Protein AF-A0AAV8YB94-F1 (afdb_monomer_lite)

Organism: NCBI:txid1265417

Secondary structure (DSSP, 8-state):
-------------------SS-HHHHHHHHHHTT--SS--TTS-TTSHHHHHHHHHHHHHHHHHHTT-GGGGGGSSS--HHHHHHHHHHHHH-SS-SSB--TTTHHHHHHHHHTSTTTHHHHTTHHHHH--S-SS--BHHHHHHHTT---

Sequence (150 aa):
LVIGQSYDEESSEIREESDPTDCLSDRNVALSEGYHQLYVPECTPDGRYQKELLQFLHTKMSEIINGNSSFNSLAWIASKEEQAATWSFVVFDKNKNKMLEKSEWKAFKDMVGSVKGLRKCGKKLPRYCDSNKDRQISMTEWLECLNVQQ

Foldseek 3Di:
DDDDDDDDDDDDPPPPPPDPDPLVVVLVVCVVVPVPAQDLSVADPPCPLLVVQLVLLLVVVVVVCVPDVPLVVCVPDDDSSVSSLVVVQVVLPPVVPQKRAPVSLVVQQVSQCVPPNRNVRSNCLQVSLCRVVPRIHHSVSSCVNSVNDD

pLDDT: mean 74.14, std 20.24, range [35.25, 96.25]

Radius of gyration: 20.69 Å; chains: 1; bounding box: 43×68×39 Å

InterPro domains:
  IPR011992 EF-hand domain pair [SSF47473] (49-149)
  IPR018247 EF-Hand 1, calcium-binding site [PS00018] (93-105)
  IPR018247 EF-Hand 1, calcium-binding site [PS00018] (130-142)
  IPR019577 SPARC/Testican, calcium-binding domain [PF10591] (79-145)
  IPR051950 Developmental regulator and protease inhibitor [PTHR12352] (54-149)

Structure (mmCIF, N/CA/C/O backbone):
data_AF-A0AAV8YB94-F1
#
_entry.id   AF-A0AAV8YB94-F1
#
loop_
_atom_site.group_PDB
_atom_site.id
_atom_site.type_symbol
_atom_site.label_atom_id
_atom_site.label_alt_id
_atom_site.label_comp_id
_atom_site.label_asym_id
_atom_site.label_entity_id
_atom_site.label_seq_id
_atom_site.pdbx_PDB_ins_code
_atom_site.Cartn_x
_atom_site.Cartn_y
_atom_site.Cartn_z
_atom_site.occupancy
_atom_site.B_iso_or_equiv
_atom_site.auth_seq_id
_atom_site.auth_comp_id
_atom_site.auth_asym_id
_atom_site.auth_atom_id
_atom_site.pdbx_PDB_model_num
ATOM 1 N N . LEU A 1 1 ? -19.455 -57.706 -15.592 1.00 36.91 1 LEU A N 1
ATOM 2 C CA . LEU A 1 1 ? -18.736 -56.774 -14.699 1.00 36.91 1 LEU A CA 1
ATOM 3 C C . LEU A 1 1 ? -19.327 -55.388 -14.908 1.00 36.91 1 LEU A C 1
ATOM 5 O O . LEU A 1 1 ? -19.041 -54.769 -15.922 1.00 36.91 1 LEU A O 1
ATOM 9 N N . VAL A 1 2 ? -20.207 -54.953 -14.009 1.00 36.81 2 VAL A N 1
ATOM 10 C CA . VAL A 1 2 ? -20.702 -53.573 -13.938 1.00 36.81 2 VAL A CA 1
ATOM 11 C C . VAL A 1 2 ? -20.626 -53.154 -12.472 1.00 36.81 2 VAL A C 1
ATOM 13 O O . VAL A 1 2 ? -20.856 -53.960 -11.575 1.00 36.81 2 VAL A O 1
ATOM 16 N N . ILE A 1 3 ? -20.179 -51.919 -12.305 1.00 40.16 3 ILE A N 1
ATOM 17 C CA . ILE A 1 3 ? -19.714 -51.214 -11.113 1.00 40.16 3 ILE A CA 1
ATOM 18 C C . ILE A 1 3 ? -20.862 -50.950 -10.129 1.00 40.16 3 ILE A C 1
ATOM 20 O O . ILE A 1 3 ? -21.980 -50.676 -10.556 1.00 40.16 3 ILE A O 1
ATOM 24 N N . GLY A 1 4 ? -20.558 -50.940 -8.828 1.00 35.78 4 GLY A N 1
ATOM 25 C CA . GLY A 1 4 ? -21.433 -50.346 -7.817 1.00 35.78 4 GLY A CA 1
ATOM 26 C C . GLY A 1 4 ? -21.060 -50.739 -6.392 1.00 35.78 4 GLY A C 1
ATOM 27 O O . GLY A 1 4 ? -21.714 -51.600 -5.815 1.00 35.78 4 GLY A O 1
ATOM 28 N N . GLN A 1 5 ? -20.024 -50.119 -5.821 1.00 35.25 5 GLN A N 1
ATOM 29 C CA . GLN A 1 5 ? -19.854 -50.076 -4.368 1.00 35.25 5 GLN A CA 1
ATOM 30 C C . GLN A 1 5 ? -19.969 -48.624 -3.906 1.00 35.25 5 GLN A C 1
ATOM 32 O O . GLN A 1 5 ? -19.267 -47.737 -4.384 1.00 35.25 5 GLN A O 1
ATOM 37 N N . SER A 1 6 ? -20.954 -48.431 -3.036 1.00 41.09 6 SER A N 1
ATOM 38 C CA . SER A 1 6 ? -21.250 -47.261 -2.225 1.00 41.09 6 SER A CA 1
ATOM 39 C C . SER A 1 6 ? -20.051 -46.877 -1.362 1.00 41.09 6 SER A C 1
ATOM 41 O O . SER A 1 6 ? -19.536 -47.720 -0.629 1.00 41.09 6 SER A O 1
ATOM 43 N N . TYR A 1 7 ? -19.663 -45.607 -1.415 1.00 36.69 7 TYR A N 1
ATOM 44 C CA . TYR A 1 7 ? -18.767 -44.993 -0.444 1.00 36.69 7 TYR A CA 1
ATOM 45 C C . TYR A 1 7 ? -19.573 -43.945 0.325 1.00 36.69 7 TYR A C 1
ATOM 47 O O . TYR A 1 7 ? -19.840 -42.865 -0.197 1.00 36.69 7 TYR A O 1
ATOM 55 N N . ASP A 1 8 ? -19.996 -44.307 1.533 1.00 40.56 8 ASP A N 1
ATOM 56 C CA . ASP A 1 8 ? -20.304 -43.355 2.595 1.00 40.56 8 ASP A CA 1
ATOM 57 C C . ASP A 1 8 ? -18.990 -43.100 3.341 1.00 40.56 8 ASP A C 1
ATOM 59 O O . ASP A 1 8 ? -18.445 -44.027 3.936 1.00 40.56 8 ASP A O 1
ATOM 63 N N . GLU A 1 9 ? -18.472 -41.873 3.311 1.00 39.88 9 GLU A N 1
ATOM 64 C CA . GLU A 1 9 ? -17.426 -41.447 4.247 1.00 39.88 9 GLU A CA 1
ATOM 65 C C . GLU A 1 9 ? -17.553 -39.942 4.525 1.00 39.88 9 GLU A C 1
ATOM 67 O O . GLU A 1 9 ? -17.092 -39.072 3.792 1.00 39.88 9 GLU A O 1
ATOM 72 N N . GLU A 1 10 ? -18.330 -39.689 5.575 1.00 35.47 10 GLU A N 1
ATOM 73 C CA . GLU A 1 10 ? -17.977 -38.842 6.712 1.00 35.47 10 GLU A CA 1
ATOM 74 C C . GLU A 1 10 ? -17.593 -37.376 6.444 1.00 35.47 10 GLU A C 1
ATOM 76 O O . GLU A 1 10 ? -16.459 -36.986 6.166 1.00 35.47 10 GLU A O 1
ATOM 81 N N . SER A 1 11 ? -18.616 -36.548 6.657 1.00 47.06 11 SER A N 1
ATOM 82 C CA . SER A 1 11 ? -18.567 -35.153 7.085 1.00 47.06 11 SER A CA 1
ATOM 83 C C . SER A 1 11 ? -17.373 -34.841 7.996 1.00 47.06 11 SER A C 1
ATOM 85 O O . SER A 1 11 ? -17.392 -35.133 9.190 1.00 47.06 11 SER A O 1
ATOM 87 N N . SER A 1 12 ? -16.373 -34.145 7.459 1.00 37.31 12 SER A N 1
ATOM 88 C CA . SER A 1 12 ? -15.466 -33.340 8.275 1.00 37.31 12 SER A CA 1
ATOM 89 C C . SER A 1 12 ? -15.984 -31.905 8.290 1.00 37.31 12 SER A C 1
ATOM 91 O O . SER A 1 12 ? -15.608 -31.062 7.477 1.00 37.31 12 SER A O 1
ATOM 93 N N . GLU A 1 13 ? -16.878 -31.629 9.242 1.00 41.84 13 GLU A N 1
ATOM 94 C CA . GLU A 1 13 ? -17.071 -30.270 9.737 1.00 41.84 13 GLU A CA 1
ATOM 95 C C . GLU A 1 13 ? -15.711 -29.797 10.249 1.00 41.84 13 GLU A C 1
ATOM 97 O O . GLU A 1 13 ? -15.233 -30.214 11.308 1.00 41.84 13 GLU A O 1
ATOM 102 N N . ILE A 1 14 ? -15.048 -28.958 9.457 1.00 43.81 14 ILE A N 1
ATOM 103 C CA . ILE A 1 14 ? -13.888 -28.205 9.910 1.00 43.81 14 ILE A CA 1
ATOM 104 C C . ILE A 1 14 ? -14.420 -27.298 11.014 1.00 43.81 14 ILE A C 1
ATOM 106 O O . ILE A 1 14 ? -15.049 -26.277 10.748 1.00 43.81 14 ILE A O 1
ATOM 110 N N . ARG A 1 15 ? -14.223 -27.722 12.263 1.00 43.16 15 ARG A N 1
ATOM 111 C CA . ARG A 1 15 ? -14.463 -26.899 13.441 1.00 43.16 15 ARG A CA 1
ATOM 112 C C . ARG A 1 15 ? -13.586 -25.664 13.284 1.00 43.16 15 ARG A C 1
ATOM 114 O O . ARG A 1 15 ? -12.362 -25.769 13.341 1.00 43.16 15 ARG A O 1
ATOM 121 N N . GLU A 1 16 ? -14.211 -24.520 13.027 1.00 47.66 16 GLU A N 1
ATOM 122 C CA . GLU A 1 16 ? -13.565 -23.223 13.176 1.00 47.66 16 GLU A CA 1
ATOM 123 C C . GLU A 1 16 ? -13.192 -23.096 14.653 1.00 47.66 16 GLU A C 1
ATOM 125 O O . GLU A 1 16 ? -14.025 -22.822 15.516 1.00 47.66 16 GLU A O 1
ATOM 130 N N . GLU A 1 17 ? -11.940 -23.423 14.952 1.00 40.91 17 GLU A N 1
ATOM 131 C CA . GLU A 1 17 ? -11.339 -23.228 16.258 1.00 40.91 17 GLU A CA 1
ATOM 132 C C . GLU A 1 17 ? -11.396 -21.722 16.545 1.00 40.91 17 GLU A C 1
ATOM 134 O O . GLU A 1 17 ? -10.783 -20.914 15.845 1.00 40.91 17 GLU A O 1
ATOM 139 N N . SER A 1 18 ? -12.238 -21.338 17.504 1.00 45.12 18 SER A N 1
ATOM 140 C CA . SER A 1 18 ? -12.435 -19.953 17.915 1.00 45.12 18 SER A CA 1
ATOM 141 C C . SER A 1 18 ? -11.131 -19.420 18.509 1.00 45.12 18 SER A C 1
ATOM 143 O O . SER A 1 18 ? -10.808 -19.699 19.665 1.00 45.12 18 SER A O 1
ATOM 145 N N . ASP A 1 19 ? -10.382 -18.688 17.687 1.00 44.06 19 ASP A N 1
ATOM 146 C CA . ASP A 1 19 ? -9.160 -17.976 18.052 1.00 44.06 19 ASP A CA 1
ATOM 147 C C . ASP A 1 19 ? -9.456 -17.045 19.255 1.00 44.06 19 ASP A C 1
ATOM 149 O O . ASP A 1 19 ? -10.425 -16.279 19.181 1.00 44.06 19 ASP A O 1
ATOM 153 N N . PRO A 1 20 ? -8.712 -17.092 20.382 1.00 47.03 20 PRO A N 1
ATOM 154 C CA . PRO A 1 20 ? -9.124 -16.487 21.658 1.00 47.03 20 PRO A CA 1
ATOM 155 C C . PRO A 1 20 ? -9.073 -14.949 21.720 1.00 47.03 20 PRO A C 1
ATOM 157 O O . PRO A 1 20 ? -8.972 -14.372 22.803 1.00 47.03 20 PRO A O 1
ATOM 160 N N . THR A 1 21 ? -9.114 -14.241 20.596 1.00 52.00 21 THR A N 1
ATOM 161 C CA . THR A 1 21 ? -9.161 -12.774 20.559 1.00 52.00 21 THR A CA 1
ATOM 162 C C . THR A 1 21 ? -9.991 -12.341 19.358 1.00 52.00 21 THR A C 1
ATOM 164 O O . THR A 1 21 ? -9.489 -12.124 18.256 1.00 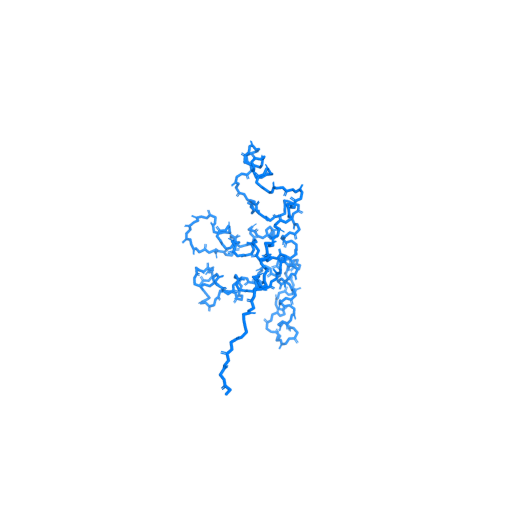52.00 21 THR A O 1
ATOM 167 N N . ASP A 1 22 ? -11.306 -12.284 19.566 1.00 50.97 22 ASP A N 1
ATOM 168 C CA . ASP A 1 22 ? -12.261 -11.871 18.546 1.00 50.97 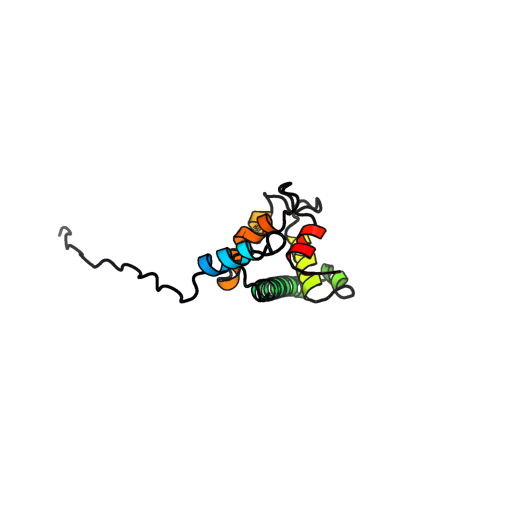22 ASP A CA 1
ATOM 169 C C . ASP A 1 22 ? -12.042 -10.393 18.193 1.00 50.97 22 ASP A C 1
ATOM 171 O O . ASP A 1 22 ? -12.415 -9.486 18.941 1.00 50.97 22 ASP A O 1
ATOM 175 N N . CYS A 1 23 ? -11.451 -10.155 17.019 1.00 51.03 23 CYS A N 1
ATOM 176 C CA . CYS A 1 23 ? -11.149 -8.828 16.482 1.00 51.03 23 CYS A CA 1
ATOM 177 C C . CYS A 1 23 ? -12.388 -7.914 16.382 1.00 51.03 23 CYS A C 1
ATOM 179 O O . CYS A 1 23 ? -12.251 -6.698 16.230 1.00 51.03 23 CYS A O 1
ATOM 181 N N . LEU A 1 24 ? -13.607 -8.467 16.454 1.00 47.03 24 LEU A N 1
ATOM 182 C CA . LEU A 1 24 ? -14.845 -7.688 16.526 1.00 47.03 24 LEU A CA 1
ATOM 183 C C . LEU A 1 24 ? -14.979 -6.920 17.850 1.00 47.03 24 LEU A C 1
ATOM 185 O O . LEU A 1 24 ? -15.525 -5.814 17.844 1.00 47.03 24 LEU A O 1
ATOM 189 N N . SER A 1 25 ? -14.466 -7.468 18.953 1.00 53.38 25 SER A N 1
ATOM 190 C CA . SER A 1 25 ? -14.491 -6.835 20.277 1.00 53.38 25 SER A CA 1
ATOM 191 C C . SER A 1 25 ? -13.513 -5.661 20.345 1.00 53.38 25 SER A C 1
ATOM 193 O O . SER A 1 25 ? -13.905 -4.557 20.722 1.00 53.38 25 SER A O 1
ATOM 195 N N . ASP A 1 26 ? -12.290 -5.850 19.849 1.00 49.38 26 ASP A N 1
ATOM 196 C CA . ASP A 1 26 ? -11.265 -4.798 19.794 1.00 49.38 26 ASP A CA 1
ATOM 197 C C . ASP A 1 26 ? -11.659 -3.656 18.843 1.00 49.38 26 ASP A C 1
ATOM 199 O O . ASP A 1 26 ? -11.405 -2.482 19.118 1.00 49.38 26 ASP A O 1
ATOM 203 N N . ARG A 1 27 ? -12.367 -3.973 17.746 1.00 51.00 27 ARG A N 1
ATOM 204 C CA . ARG A 1 27 ? -12.939 -2.973 16.831 1.00 51.00 27 ARG A CA 1
ATOM 205 C C . ARG A 1 27 ? -13.956 -2.075 17.529 1.00 51.00 27 ARG A C 1
ATOM 207 O O . ARG A 1 27 ? -13.970 -0.873 17.282 1.00 51.00 27 ARG A O 1
ATOM 214 N N . ASN A 1 28 ? -14.814 -2.639 18.375 1.00 54.81 28 ASN A N 1
ATOM 215 C CA . ASN A 1 28 ? -15.813 -1.852 19.097 1.00 54.81 28 ASN A CA 1
ATOM 216 C C . ASN A 1 28 ? -15.154 -0.907 20.116 1.00 54.81 28 ASN A C 1
ATOM 218 O O . ASN A 1 28 ? -15.646 0.204 20.294 1.00 54.81 28 ASN A O 1
ATOM 222 N N . VAL A 1 29 ? -14.014 -1.302 20.695 1.00 64.12 29 VAL A N 1
ATOM 223 C CA . VAL A 1 29 ? -13.191 -0.446 21.567 1.00 64.12 29 VAL A CA 1
ATOM 224 C C . VAL A 1 29 ? -12.488 0.662 20.770 1.00 64.12 29 VAL A C 1
ATOM 226 O O . VAL A 1 29 ? -12.543 1.830 21.137 1.00 64.12 29 VAL A O 1
ATOM 229 N N . ALA A 1 30 ? -11.882 0.352 19.622 1.00 54.59 30 ALA A N 1
ATOM 230 C CA . ALA A 1 30 ? -11.227 1.366 18.786 1.00 54.59 30 ALA A CA 1
ATOM 231 C C . ALA A 1 30 ? -12.213 2.420 18.237 1.00 54.59 30 ALA A C 1
ATOM 233 O O . ALA A 1 30 ? -11.877 3.602 18.136 1.00 54.59 30 ALA A O 1
ATOM 234 N N . LEU A 1 31 ? -13.444 1.999 17.918 1.00 57.03 31 LEU A N 1
ATOM 235 C CA . LEU A 1 31 ? -14.538 2.894 17.534 1.00 57.03 31 LEU A CA 1
ATOM 236 C C . LEU A 1 31 ? -15.066 3.706 18.729 1.00 57.03 31 LEU A C 1
ATOM 238 O O . LEU A 1 31 ? -15.434 4.864 18.543 1.00 57.03 31 LEU A O 1
ATOM 242 N N . SER A 1 32 ? -15.083 3.152 19.949 1.00 65.06 32 SER A N 1
ATOM 243 C CA . SER A 1 32 ? -15.497 3.906 21.142 1.00 65.06 32 SER A CA 1
ATOM 244 C C . SER A 1 32 ? -14.477 4.970 21.558 1.00 65.06 32 SER A C 1
ATOM 246 O O . SER A 1 32 ? -14.872 6.015 22.063 1.00 65.06 32 SER A O 1
ATOM 248 N N . GLU A 1 33 ? -13.190 4.745 21.282 1.00 67.62 33 GLU A N 1
ATOM 249 C CA . GLU A 1 33 ? -12.083 5.650 21.635 1.00 67.62 33 GLU A CA 1
ATOM 250 C C . GLU A 1 33 ? -11.773 6.714 20.556 1.00 67.62 33 GLU A C 1
ATOM 252 O O . GLU A 1 33 ? -10.843 7.505 20.694 1.00 67.62 33 GLU A O 1
ATOM 257 N N . GLY A 1 34 ? -12.549 6.781 19.467 1.00 52.81 34 GLY A N 1
ATOM 258 C CA . GLY A 1 34 ? -12.478 7.894 18.511 1.00 52.81 34 GLY A CA 1
ATOM 259 C C . GLY A 1 34 ? -11.374 7.811 17.445 1.00 52.81 34 GLY A C 1
ATOM 260 O O . GLY A 1 34 ? -11.271 8.722 16.622 1.00 52.81 34 GLY A O 1
ATOM 261 N N . TYR A 1 35 ? -10.613 6.718 17.362 1.00 53.62 35 TYR A N 1
ATOM 262 C CA . TYR A 1 35 ? -9.554 6.512 16.359 1.00 53.62 35 TYR A CA 1
ATOM 263 C C . TYR A 1 35 ? -10.108 6.085 14.987 1.00 53.62 35 TYR A C 1
ATOM 265 O O . TYR A 1 35 ? -9.841 4.995 14.485 1.00 53.62 35 TYR A O 1
ATOM 273 N N . HIS A 1 36 ? -10.902 6.949 14.355 1.00 50.41 36 HIS A N 1
ATOM 274 C CA . HIS A 1 36 ? -11.625 6.617 13.121 1.00 50.41 36 HIS A CA 1
ATOM 275 C C . HIS A 1 36 ? -10.835 6.830 11.823 1.00 50.41 36 HIS A C 1
ATOM 277 O O . HIS A 1 36 ? -11.345 6.476 10.760 1.00 50.41 36 HIS A O 1
ATOM 283 N N . GLN A 1 37 ? -9.642 7.438 11.866 1.00 49.31 37 GLN A N 1
ATOM 284 C CA . GLN A 1 37 ? -9.127 8.119 10.672 1.00 49.31 37 GLN A CA 1
ATOM 285 C C . GLN A 1 37 ? -7.770 7.693 10.104 1.00 49.31 37 GLN A C 1
ATOM 287 O O . GLN A 1 37 ? -7.405 8.255 9.083 1.00 49.31 37 GLN A O 1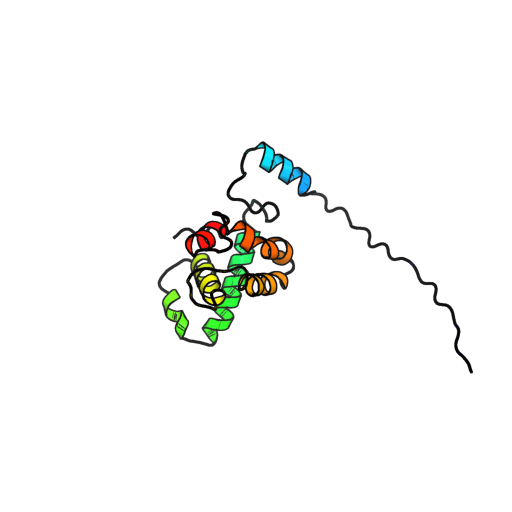
ATOM 292 N N . LEU A 1 38 ? -7.047 6.710 10.652 1.00 47.12 38 LEU A N 1
ATOM 293 C CA . LEU A 1 38 ? -5.747 6.313 10.062 1.00 47.12 38 LEU A CA 1
ATOM 294 C C . LEU A 1 38 ? -5.318 4.866 10.320 1.00 47.12 38 LEU A C 1
ATOM 296 O O . LEU A 1 38 ? -4.146 4.521 10.207 1.00 47.12 38 LEU A O 1
ATOM 300 N N . TYR A 1 39 ? -6.260 3.995 10.663 1.00 43.44 39 TYR A N 1
ATOM 301 C CA . TYR A 1 39 ? -5.921 2.661 11.121 1.00 43.44 39 TYR A CA 1
ATOM 302 C C . TYR A 1 39 ? -6.625 1.593 10.292 1.00 43.44 39 TYR A C 1
ATOM 304 O O . TYR A 1 39 ? -7.846 1.631 10.132 1.00 43.44 39 TYR A O 1
ATOM 312 N N . VAL A 1 40 ? -5.852 0.648 9.744 1.00 53.00 40 VAL A N 1
ATOM 313 C CA . VAL A 1 40 ? -6.411 -0.487 9.014 1.00 53.00 40 VAL A CA 1
ATOM 314 C C . VAL A 1 40 ? -6.995 -1.463 10.046 1.00 53.00 40 VAL A C 1
ATOM 316 O O . VAL A 1 40 ? -6.224 -2.179 10.681 1.00 53.00 40 VAL A O 1
ATOM 319 N N . PRO A 1 41 ? -8.328 -1.551 10.225 1.00 45.81 41 PRO A N 1
ATOM 320 C CA . PRO A 1 41 ? -8.938 -2.132 11.433 1.00 45.81 41 PRO A CA 1
ATOM 321 C C . PRO A 1 41 ? -8.716 -3.640 11.624 1.00 45.81 41 PRO A C 1
ATOM 323 O O . PRO A 1 41 ? -9.087 -4.192 12.651 1.00 45.81 41 PRO A O 1
ATOM 326 N N . GLU A 1 42 ? -8.152 -4.320 10.625 1.00 49.53 42 GLU A N 1
ATOM 327 C CA . GLU A 1 42 ? -7.827 -5.753 10.653 1.00 49.53 42 GLU A CA 1
ATOM 328 C C . GLU A 1 42 ? -6.313 -6.024 10.647 1.00 49.53 42 GLU A C 1
ATOM 330 O O . GLU A 1 42 ? -5.896 -7.176 10.532 1.00 49.53 42 GLU A O 1
ATOM 335 N N . CYS A 1 43 ? -5.482 -4.982 10.742 1.00 61.28 43 CYS A N 1
ATOM 336 C CA . CYS A 1 43 ? -4.033 -5.078 10.603 1.00 61.28 43 CYS A CA 1
ATOM 337 C C . CYS A 1 43 ? -3.353 -4.551 11.855 1.00 61.28 43 CYS A C 1
ATOM 339 O O . CYS A 1 43 ? -3.139 -3.354 11.974 1.00 61.28 43 CYS A O 1
ATOM 341 N N . THR A 1 44 ? -3.063 -5.453 12.794 1.00 61.59 44 THR A N 1
ATOM 342 C CA . THR A 1 44 ? -2.189 -5.298 13.980 1.00 61.59 44 THR A CA 1
ATOM 343 C C . THR A 1 44 ? -1.914 -3.845 14.431 1.00 61.59 44 THR A C 1
ATOM 345 O O . THR A 1 44 ? -1.092 -3.165 13.801 1.00 61.59 44 THR A O 1
ATOM 348 N N . PRO A 1 45 ? -2.544 -3.358 15.520 1.00 60.12 45 PRO A N 1
ATOM 349 C CA . PRO A 1 45 ? -2.450 -1.952 15.942 1.00 60.12 45 PRO A CA 1
ATOM 350 C C . PRO A 1 45 ? -1.042 -1.531 16.324 1.00 60.12 45 PRO A C 1
ATOM 352 O O . PRO A 1 45 ? -0.680 -0.363 16.261 1.00 60.12 45 PRO A O 1
ATOM 355 N N . ASP A 1 46 ? -0.231 -2.522 16.664 1.00 69.62 46 ASP A N 1
ATOM 356 C CA . ASP A 1 46 ? 1.160 -2.405 17.047 1.00 69.62 46 ASP A CA 1
ATOM 357 C C . ASP A 1 46 ? 2.132 -2.294 15.854 1.00 69.62 46 ASP A C 1
ATOM 359 O O . ASP A 1 46 ? 3.345 -2.321 16.039 1.00 69.62 46 ASP A O 1
ATOM 363 N N . GLY A 1 47 ? 1.627 -2.178 14.618 1.00 75.44 47 GLY A N 1
ATOM 364 C CA . GLY A 1 47 ? 2.440 -1.900 13.426 1.00 75.44 47 GLY A CA 1
ATOM 365 C C . GLY A 1 47 ? 3.155 -3.111 12.813 1.00 75.44 47 GLY A C 1
ATOM 366 O O . GLY A 1 47 ? 3.865 -2.959 11.816 1.00 75.44 47 GLY A O 1
ATOM 367 N N . ARG A 1 48 ? 2.952 -4.325 13.349 1.00 81.12 48 ARG A N 1
ATOM 368 C CA . ARG A 1 48 ? 3.528 -5.575 12.809 1.00 81.12 48 ARG A CA 1
ATOM 369 C C . ARG A 1 48 ? 3.221 -5.776 11.329 1.00 81.12 48 ARG A C 1
ATOM 371 O O . ARG A 1 48 ? 4.130 -6.057 10.560 1.00 81.12 48 ARG A O 1
ATOM 378 N N . TYR A 1 49 ? 1.972 -5.578 10.925 1.00 84.38 49 TYR A N 1
ATOM 379 C CA . TYR A 1 49 ? 1.542 -5.701 9.539 1.00 84.38 49 TYR A CA 1
ATOM 380 C C . TYR A 1 49 ? 2.298 -4.737 8.623 1.00 84.38 49 TYR A C 1
ATOM 382 O O . TYR A 1 49 ? 2.824 -5.176 7.604 1.00 84.38 49 TYR A O 1
ATOM 390 N N . GLN A 1 50 ? 2.402 -3.452 8.989 1.00 84.94 50 GLN A N 1
ATOM 391 C CA . GLN A 1 50 ? 3.167 -2.467 8.216 1.00 84.94 50 GLN A CA 1
ATOM 392 C C . GLN A 1 50 ? 4.620 -2.918 8.061 1.00 84.94 50 GLN A C 1
ATOM 394 O O . GLN A 1 50 ? 5.149 -2.930 6.953 1.00 84.94 50 GLN A O 1
ATOM 399 N N . LYS A 1 51 ? 5.246 -3.356 9.157 1.00 86.31 51 LYS A N 1
ATOM 400 C CA . LYS A 1 51 ? 6.627 -3.841 9.149 1.00 86.31 51 LYS A CA 1
ATOM 401 C C . LYS A 1 51 ? 6.804 -5.070 8.255 1.00 86.31 51 LYS A C 1
ATOM 403 O O . LYS A 1 51 ? 7.720 -5.096 7.438 1.00 86.31 51 LYS A O 1
ATOM 408 N N . GLU A 1 52 ? 5.934 -6.070 8.378 1.00 89.94 52 GLU A N 1
ATOM 409 C CA . GLU A 1 52 ? 5.963 -7.281 7.550 1.00 89.94 52 GLU A CA 1
ATOM 410 C C . GLU A 1 52 ? 5.709 -6.970 6.072 1.00 89.94 52 GLU A C 1
ATOM 412 O O . GLU A 1 52 ? 6.369 -7.531 5.196 1.00 89.94 52 GLU A O 1
ATOM 417 N N . LEU A 1 53 ? 4.783 -6.053 5.783 1.00 92.06 53 LEU A N 1
ATOM 418 C CA . LEU A 1 53 ? 4.483 -5.602 4.431 1.00 92.06 53 LEU A CA 1
ATOM 419 C C . LEU A 1 53 ? 5.690 -4.895 3.813 1.00 92.06 53 LEU A C 1
ATOM 421 O O . LEU A 1 53 ? 6.111 -5.263 2.719 1.00 92.06 53 LEU A O 1
ATOM 425 N N . LEU A 1 54 ? 6.265 -3.913 4.506 1.00 92.25 54 LEU A N 1
ATOM 426 C CA . LEU A 1 54 ? 7.430 -3.165 4.031 1.00 92.25 54 LEU A CA 1
ATOM 427 C C . LEU A 1 54 ? 8.648 -4.076 3.870 1.00 92.25 54 LEU A C 1
ATOM 429 O O . LEU A 1 54 ? 9.352 -3.980 2.868 1.00 92.25 54 LEU A O 1
ATOM 433 N N . GLN A 1 55 ? 8.855 -5.022 4.789 1.00 92.88 55 GLN A N 1
ATOM 434 C CA . GLN A 1 55 ? 9.894 -6.039 4.661 1.00 92.88 55 GLN A CA 1
ATOM 435 C C . GLN A 1 55 ? 9.675 -6.912 3.419 1.00 92.88 55 GLN A C 1
ATOM 437 O O . GLN A 1 55 ? 10.608 -7.124 2.648 1.00 92.88 55 GLN A O 1
ATOM 442 N N . PHE A 1 56 ? 8.449 -7.388 3.194 1.00 94.00 56 PHE A N 1
ATOM 443 C CA . PHE A 1 56 ? 8.102 -8.165 2.007 1.00 94.00 56 PHE A CA 1
ATOM 444 C C . PHE A 1 56 ? 8.342 -7.374 0.713 1.00 94.00 56 PHE A C 1
ATOM 446 O O . PHE A 1 56 ? 8.959 -7.891 -0.221 1.00 94.00 56 PHE A O 1
ATOM 453 N N . LEU A 1 57 ? 7.910 -6.111 0.664 1.00 93.25 57 LEU A N 1
ATOM 454 C CA . LEU A 1 57 ? 8.128 -5.226 -0.481 1.00 93.25 57 LEU A CA 1
ATOM 455 C C . LEU A 1 57 ? 9.621 -4.965 -0.711 1.00 93.25 57 LEU A C 1
ATOM 457 O O . LEU A 1 57 ? 10.082 -5.062 -1.844 1.00 93.25 57 LEU A O 1
ATOM 461 N N . HIS A 1 58 ? 10.397 -4.732 0.348 1.00 91.56 58 HIS A N 1
ATOM 462 C CA . HIS A 1 58 ? 11.849 -4.593 0.263 1.00 91.56 58 HIS A CA 1
ATOM 463 C C . HIS A 1 58 ? 12.507 -5.863 -0.294 1.00 91.56 58 HIS A C 1
ATOM 465 O O . HIS A 1 58 ? 13.412 -5.785 -1.128 1.00 91.56 58 HIS A O 1
ATOM 471 N N . THR A 1 59 ? 12.065 -7.051 0.132 1.00 92.44 59 THR A N 1
ATOM 472 C CA . THR A 1 59 ? 12.550 -8.322 -0.423 1.00 92.44 59 THR A CA 1
ATOM 473 C C . THR A 1 59 ? 12.269 -8.402 -1.922 1.00 92.44 59 THR A C 1
ATOM 475 O O . THR A 1 59 ? 13.182 -8.700 -2.689 1.00 92.44 59 THR A O 1
ATOM 478 N N . LYS A 1 60 ? 11.053 -8.054 -2.364 1.00 91.62 60 LYS A N 1
ATOM 479 C CA . LYS A 1 60 ? 10.697 -8.032 -3.792 1.00 91.62 60 LYS A CA 1
ATOM 480 C C . LYS A 1 60 ? 11.480 -7.005 -4.598 1.00 91.62 60 LYS A C 1
ATOM 482 O O . LYS A 1 60 ? 11.941 -7.319 -5.691 1.00 91.62 60 LYS A O 1
ATOM 487 N N . MET A 1 61 ? 11.706 -5.824 -4.038 1.00 88.62 61 MET A N 1
ATOM 488 C CA . MET A 1 61 ? 12.594 -4.820 -4.613 1.00 88.62 61 MET A CA 1
ATOM 489 C C . MET A 1 61 ? 14.012 -5.375 -4.807 1.00 88.62 61 MET A C 1
ATOM 491 O O . MET A 1 61 ? 14.570 -5.296 -5.900 1.00 88.62 61 MET A O 1
ATOM 495 N N . SER A 1 62 ? 14.574 -5.990 -3.765 1.00 86.75 62 SER A N 1
ATOM 496 C CA . SER A 1 62 ? 15.943 -6.523 -3.765 1.00 86.75 62 SER A CA 1
ATOM 497 C C . SER A 1 62 ? 16.135 -7.660 -4.776 1.00 86.75 62 SER A C 1
ATOM 499 O O . SER A 1 62 ? 17.180 -7.737 -5.421 1.00 86.75 62 SER A O 1
ATOM 501 N N . GLU A 1 63 ? 15.124 -8.522 -4.949 1.00 87.88 63 GLU A N 1
ATOM 502 C CA . GLU A 1 63 ? 15.113 -9.583 -5.971 1.00 87.88 63 GLU A CA 1
ATOM 503 C C . GLU A 1 63 ? 15.290 -9.005 -7.389 1.00 87.88 63 GLU A C 1
ATOM 505 O O . GLU A 1 63 ? 15.987 -9.597 -8.211 1.00 87.88 63 GLU A O 1
ATOM 510 N N . ILE A 1 64 ? 14.705 -7.834 -7.669 1.00 79.94 64 ILE A N 1
ATOM 511 C CA . ILE A 1 64 ? 14.772 -7.186 -8.987 1.00 79.94 64 ILE A CA 1
ATOM 512 C C . ILE A 1 64 ? 16.067 -6.379 -9.161 1.00 79.94 64 ILE A C 1
ATOM 514 O O . ILE A 1 64 ? 16.672 -6.422 -10.233 1.00 79.94 64 ILE A O 1
ATOM 518 N N . ILE A 1 65 ? 16.517 -5.660 -8.125 1.00 74.94 65 ILE A N 1
ATOM 519 C CA . ILE A 1 65 ? 17.727 -4.816 -8.181 1.00 74.94 65 ILE A CA 1
ATOM 520 C C . ILE A 1 65 ? 18.985 -5.648 -8.443 1.00 74.94 65 ILE A C 1
ATOM 522 O O . ILE A 1 65 ? 19.818 -5.254 -9.258 1.00 74.94 65 ILE A O 1
ATOM 526 N N . ASN A 1 66 ? 19.098 -6.833 -7.837 1.00 67.38 66 ASN A N 1
ATOM 527 C CA . ASN A 1 66 ? 20.221 -7.741 -8.097 1.00 67.38 66 ASN A CA 1
ATOM 528 C C . ASN A 1 66 ? 20.278 -8.244 -9.559 1.00 67.38 66 ASN A C 1
ATOM 530 O O . ASN A 1 66 ? 21.273 -8.853 -9.948 1.00 67.38 66 ASN A O 1
ATOM 534 N N . GLY A 1 67 ? 19.248 -7.975 -10.374 1.00 60.06 67 GLY A N 1
ATOM 535 C CA . GLY A 1 67 ? 19.202 -8.273 -11.807 1.00 60.06 67 GLY A CA 1
ATOM 536 C C . GLY A 1 67 ? 19.230 -7.058 -12.749 1.00 60.06 67 GLY A C 1
ATOM 537 O O . GLY A 1 67 ? 19.353 -7.265 -13.955 1.00 60.06 67 GLY A O 1
ATOM 538 N N . ASN A 1 68 ? 19.105 -5.808 -12.269 1.00 62.06 68 ASN A N 1
ATOM 539 C CA . ASN A 1 68 ? 19.041 -4.623 -13.142 1.00 62.06 68 ASN A CA 1
ATOM 540 C C . ASN A 1 68 ? 19.507 -3.317 -12.451 1.00 62.06 68 ASN A C 1
ATOM 542 O O . ASN A 1 68 ? 18.955 -2.892 -11.437 1.00 62.06 68 ASN A O 1
ATOM 546 N N . SER A 1 69 ? 20.491 -2.634 -13.047 1.00 58.16 69 SER A N 1
ATOM 547 C CA . SER A 1 69 ? 21.233 -1.479 -12.502 1.00 58.16 69 SER A CA 1
ATOM 548 C C . SER A 1 69 ? 20.473 -0.143 -12.484 1.00 58.16 69 SER A C 1
ATOM 550 O O . SER A 1 69 ? 20.957 0.827 -11.896 1.00 58.16 69 SER A O 1
ATOM 552 N N . SER A 1 70 ? 19.278 -0.082 -13.079 1.00 57.25 70 SER A N 1
ATOM 553 C CA . SER A 1 70 ? 18.507 1.159 -13.259 1.00 57.25 70 SER A CA 1
ATOM 554 C C . SER A 1 70 ? 17.896 1.735 -11.966 1.00 57.25 70 SER A C 1
ATOM 556 O O . SER A 1 70 ? 17.416 2.866 -11.980 1.00 57.25 70 SER A O 1
ATOM 558 N N . PHE A 1 71 ? 17.934 0.993 -10.852 1.00 56.78 71 PHE A N 1
ATOM 559 C CA . PHE A 1 71 ? 17.390 1.397 -9.543 1.00 56.78 71 PHE A CA 1
ATOM 560 C C . PHE A 1 71 ? 18.456 1.827 -8.514 1.00 56.78 71 PHE A C 1
ATOM 562 O O . PHE A 1 71 ? 18.100 2.217 -7.404 1.00 56.78 71 PHE A O 1
ATOM 569 N N . ASN A 1 72 ? 19.749 1.860 -8.880 1.00 58.12 72 ASN A N 1
ATOM 57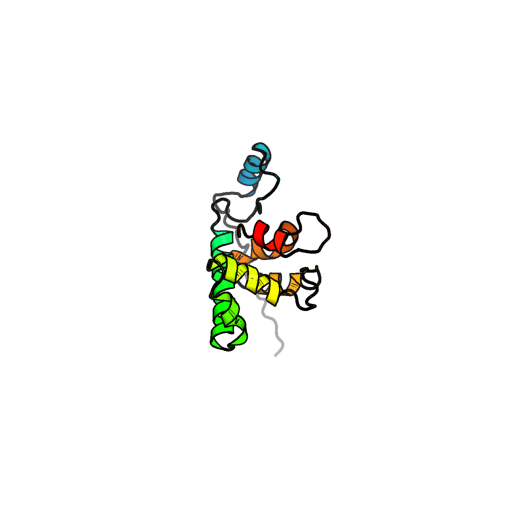0 C CA . ASN A 1 72 ? 20.830 2.373 -8.012 1.00 58.12 72 ASN A CA 1
ATOM 571 C C . ASN A 1 72 ? 20.625 3.834 -7.562 1.00 58.12 72 ASN A C 1
ATOM 573 O O . ASN A 1 72 ? 21.266 4.285 -6.614 1.00 58.12 72 ASN A O 1
ATOM 577 N N . SER A 1 73 ? 19.728 4.576 -8.220 1.00 57.12 73 SER A N 1
ATOM 578 C CA . SER A 1 73 ? 19.374 5.948 -7.846 1.00 57.12 73 SER A CA 1
ATOM 579 C C . SER A 1 73 ? 18.542 6.060 -6.560 1.00 57.12 73 SER A C 1
ATOM 581 O O . SER A 1 73 ? 18.396 7.168 -6.054 1.00 57.12 73 SER A O 1
ATOM 583 N N . LEU A 1 74 ? 18.011 4.954 -6.022 1.00 60.25 74 LEU A N 1
ATOM 584 C CA . LEU A 1 74 ? 17.308 4.927 -4.729 1.00 60.25 74 LEU A CA 1
ATOM 585 C C . LEU A 1 74 ? 18.252 4.707 -3.534 1.00 60.25 74 LEU A C 1
ATOM 587 O O . LEU A 1 74 ? 17.803 4.708 -2.399 1.00 60.25 74 LEU A O 1
ATOM 591 N N . ALA A 1 75 ? 19.554 4.502 -3.762 1.00 56.69 75 ALA A N 1
ATOM 592 C CA . ALA A 1 75 ? 20.496 4.155 -2.695 1.00 56.69 75 ALA A CA 1
ATOM 593 C C . ALA A 1 75 ? 20.941 5.352 -1.825 1.00 56.69 75 ALA A C 1
ATOM 595 O O . ALA A 1 75 ? 21.548 5.142 -0.778 1.00 56.69 75 ALA A O 1
ATOM 596 N N . TRP A 1 76 ? 20.694 6.597 -2.256 1.00 56.50 76 TRP A N 1
ATOM 597 C CA . TRP A 1 76 ? 21.199 7.827 -1.607 1.00 56.50 76 TRP A CA 1
ATOM 598 C C . TRP A 1 76 ? 20.104 8.630 -0.901 1.00 56.50 76 TRP A C 1
ATOM 600 O O . TRP A 1 76 ? 20.383 9.631 -0.247 1.00 56.50 76 TRP A O 1
ATOM 610 N N . ILE A 1 77 ? 18.860 8.197 -1.051 1.00 57.94 77 ILE A N 1
ATOM 611 C CA . ILE A 1 77 ? 17.673 8.808 -0.477 1.00 57.94 77 ILE A CA 1
ATOM 612 C C . ILE A 1 77 ? 16.997 7.662 0.267 1.00 57.94 77 ILE A C 1
ATOM 614 O O . ILE A 1 77 ? 16.922 6.568 -0.285 1.00 57.94 77 ILE A O 1
ATOM 618 N N . ALA A 1 78 ? 16.527 7.914 1.485 1.00 68.62 78 ALA A N 1
ATOM 619 C CA . ALA A 1 78 ? 15.540 7.087 2.172 1.00 68.62 78 ALA A CA 1
ATOM 620 C C . ALA A 1 78 ? 15.994 5.882 3.023 1.00 68.62 78 ALA A C 1
ATOM 622 O O . ALA A 1 78 ? 16.974 5.180 2.754 1.00 68.62 78 ALA A O 1
ATOM 623 N N . SER A 1 79 ? 15.181 5.617 4.053 1.00 86.50 79 SER A N 1
ATOM 624 C CA . SER A 1 79 ? 15.172 4.377 4.845 1.00 86.50 79 SER A CA 1
ATOM 625 C C . SER A 1 79 ? 14.798 3.154 3.987 1.00 86.50 79 SER A C 1
ATOM 627 O O . SER A 1 79 ? 14.282 3.293 2.877 1.00 86.50 79 SER A O 1
ATOM 629 N N . LYS A 1 80 ? 15.024 1.925 4.480 1.00 86.50 80 LYS A N 1
ATOM 630 C CA . LYS A 1 80 ? 14.645 0.697 3.741 1.00 86.50 80 LYS A CA 1
ATOM 631 C C . LYS A 1 80 ? 13.140 0.642 3.479 1.00 86.50 80 LYS A C 1
ATOM 633 O O . LYS A 1 80 ? 12.702 0.162 2.436 1.00 86.50 80 LYS A O 1
ATOM 638 N N . GLU A 1 81 ? 12.374 1.129 4.442 1.00 88.81 81 GLU A N 1
ATOM 639 C CA . GLU A 1 81 ? 10.927 1.256 4.425 1.00 88.81 81 GLU A CA 1
ATOM 640 C C . GLU A 1 81 ? 10.480 2.202 3.309 1.00 88.81 81 GLU A C 1
ATOM 642 O O . GLU A 1 81 ? 9.632 1.852 2.490 1.00 88.81 81 GLU A O 1
ATOM 647 N N . GLU A 1 82 ? 11.108 3.369 3.220 1.00 89.31 82 GLU A N 1
ATOM 648 C CA . GLU A 1 82 ? 10.776 4.373 2.216 1.00 89.31 82 GLU A CA 1
ATOM 649 C C . GLU A 1 82 ? 11.234 3.974 0.808 1.00 89.31 82 GLU A C 1
ATOM 651 O O . GLU A 1 82 ? 10.490 4.180 -0.155 1.00 89.31 82 GLU A O 1
ATOM 656 N N . GLN A 1 83 ? 12.375 3.290 0.674 1.00 89.25 83 GLN A N 1
ATOM 657 C CA . GLN A 1 83 ? 12.777 2.673 -0.593 1.00 89.25 83 GLN A CA 1
ATOM 658 C C . GLN A 1 83 ? 11.741 1.642 -1.056 1.00 89.25 83 GLN A C 1
ATOM 660 O O . GLN A 1 83 ? 11.310 1.680 -2.208 1.00 89.25 83 GLN A O 1
ATOM 665 N N . ALA A 1 84 ? 11.292 0.757 -0.160 1.00 91.38 84 ALA A N 1
ATOM 666 C CA . ALA A 1 84 ? 10.296 -0.264 -0.473 1.00 91.38 84 ALA A CA 1
ATOM 667 C C . ALA A 1 84 ? 8.939 0.343 -0.853 1.00 91.38 84 ALA A C 1
ATOM 669 O O . ALA A 1 84 ? 8.331 -0.077 -1.841 1.00 91.38 84 ALA A O 1
ATOM 670 N N . ALA A 1 85 ? 8.478 1.348 -0.107 1.00 92.12 85 ALA A N 1
ATOM 671 C CA . ALA A 1 85 ? 7.225 2.038 -0.384 1.00 92.12 85 ALA A CA 1
ATOM 672 C C . ALA A 1 85 ? 7.277 2.772 -1.733 1.00 92.12 85 ALA A C 1
ATOM 674 O O . ALA A 1 85 ? 6.409 2.544 -2.580 1.00 92.12 85 ALA A O 1
ATOM 675 N N . THR A 1 86 ? 8.338 3.542 -1.984 1.00 92.00 86 THR A N 1
ATOM 676 C CA . THR A 1 86 ? 8.549 4.278 -3.241 1.00 92.00 86 THR A CA 1
ATOM 677 C C . THR A 1 86 ? 8.664 3.337 -4.437 1.00 92.00 86 THR A C 1
ATOM 679 O O . THR A 1 86 ? 7.973 3.511 -5.441 1.00 92.00 86 THR A O 1
ATOM 682 N N . TRP A 1 87 ? 9.502 2.301 -4.334 1.00 92.25 87 TRP A N 1
ATOM 683 C CA . TRP A 1 87 ? 9.655 1.294 -5.383 1.00 92.25 87 TRP A CA 1
ATOM 684 C C . TRP A 1 87 ? 8.327 0.600 -5.687 1.00 92.25 87 TRP A C 1
ATOM 686 O O . TRP A 1 87 ? 7.971 0.444 -6.855 1.00 92.25 87 TRP A O 1
ATOM 696 N N . SER A 1 88 ? 7.576 0.215 -4.652 1.00 93.00 88 SER A N 1
ATOM 697 C CA . SER A 1 88 ? 6.309 -0.488 -4.844 1.00 93.00 88 SER A CA 1
ATOM 698 C C . SER A 1 88 ? 5.304 0.369 -5.613 1.00 93.00 88 SER A C 1
ATOM 700 O O . SER A 1 88 ? 4.689 -0.132 -6.552 1.00 93.00 88 SER A O 1
ATOM 702 N N . PHE A 1 89 ? 5.216 1.668 -5.310 1.00 94.75 89 PHE A N 1
ATOM 703 C CA . PHE A 1 89 ? 4.370 2.600 -6.052 1.00 94.75 89 PHE A CA 1
ATOM 704 C C . PHE A 1 89 ? 4.736 2.619 -7.541 1.00 94.75 89 PHE A C 1
ATOM 706 O O . PHE A 1 89 ? 3.889 2.374 -8.396 1.00 94.75 89 PHE A O 1
ATOM 713 N N . VAL A 1 90 ? 6.022 2.814 -7.846 1.00 92.56 90 VAL A N 1
ATOM 714 C CA . VAL A 1 90 ? 6.538 2.876 -9.224 1.00 92.56 90 VAL A CA 1
ATOM 715 C C . VAL A 1 90 ? 6.298 1.574 -9.993 1.00 92.56 90 VAL A C 1
ATOM 717 O O . VAL A 1 90 ? 6.059 1.600 -11.197 1.00 92.56 90 VAL A O 1
ATOM 720 N N . VAL A 1 91 ? 6.370 0.422 -9.324 1.00 92.31 91 VAL A N 1
ATOM 721 C CA . VAL A 1 91 ? 6.135 -0.884 -9.956 1.00 92.31 91 VAL A CA 1
ATOM 722 C C . VAL A 1 91 ? 4.655 -1.132 -10.245 1.00 92.31 91 VAL A C 1
ATOM 724 O O . VAL A 1 91 ? 4.332 -1.818 -11.221 1.00 92.31 91 VAL A O 1
ATOM 727 N N . PHE A 1 92 ? 3.753 -0.611 -9.413 1.00 94.25 92 PHE A N 1
ATOM 728 C CA . PHE A 1 92 ? 2.317 -0.801 -9.601 1.00 94.25 92 PHE A CA 1
ATOM 729 C C . PHE A 1 92 ? 1.673 0.235 -10.529 1.00 94.25 92 PHE A C 1
ATOM 731 O O . PHE A 1 92 ? 0.694 -0.123 -11.183 1.00 94.25 92 PHE A O 1
ATOM 738 N N . ASP A 1 93 ? 2.241 1.438 -10.643 1.00 95.19 93 ASP A N 1
ATOM 739 C CA . ASP A 1 93 ? 1.851 2.481 -11.602 1.00 95.19 93 ASP A CA 1
ATOM 740 C C . ASP A 1 93 ? 2.322 2.110 -13.024 1.00 95.19 93 ASP A C 1
ATOM 742 O O . ASP A 1 93 ? 3.380 2.518 -13.515 1.00 95.19 93 ASP A O 1
ATOM 746 N N . LYS A 1 94 ? 1.551 1.246 -13.691 1.00 93.88 94 LYS A N 1
ATOM 747 C CA . LYS A 1 94 ? 1.890 0.685 -15.006 1.00 93.88 94 LYS A CA 1
ATOM 748 C C . LYS A 1 94 ? 1.714 1.708 -16.113 1.00 93.88 94 LYS A C 1
ATOM 750 O O . LYS A 1 94 ? 2.473 1.687 -17.086 1.00 93.88 94 LYS A O 1
ATOM 755 N N . ASN A 1 95 ? 0.684 2.541 -16.004 1.00 94.06 95 ASN A N 1
ATOM 756 C CA . ASN A 1 95 ? 0.392 3.572 -16.994 1.00 94.06 95 ASN A CA 1
ATOM 757 C C . ASN A 1 95 ? 1.233 4.851 -16.772 1.00 94.06 95 ASN A C 1
ATOM 759 O O . ASN A 1 95 ? 1.254 5.707 -17.658 1.00 94.06 95 ASN A O 1
ATOM 763 N N . LYS A 1 96 ? 1.984 4.934 -15.661 1.00 94.44 96 LYS A N 1
ATOM 764 C CA . LYS A 1 96 ? 2.889 6.035 -15.291 1.00 94.44 96 LYS A CA 1
ATOM 765 C C . LYS A 1 96 ? 2.163 7.369 -15.138 1.00 94.44 96 LYS A C 1
ATOM 767 O O . LYS A 1 96 ? 2.741 8.429 -15.402 1.00 94.44 96 LYS A O 1
ATOM 772 N N . ASN A 1 97 ? 0.892 7.325 -14.750 1.00 94.94 97 ASN A N 1
ATOM 773 C CA . ASN A 1 97 ? 0.075 8.513 -14.518 1.00 94.94 97 ASN A CA 1
ATOM 774 C C . ASN A 1 97 ? 0.316 9.119 -13.120 1.00 94.94 97 ASN A C 1
ATOM 776 O O . ASN A 1 97 ? -0.260 10.163 -12.816 1.00 94.94 97 ASN A O 1
ATOM 780 N N . LYS A 1 98 ? 1.190 8.505 -12.305 1.00 95.06 98 LYS A N 1
ATOM 781 C CA . LYS A 1 98 ? 1.513 8.880 -10.921 1.00 95.06 98 LYS A CA 1
ATOM 782 C C . LYS A 1 98 ? 0.363 8.674 -9.936 1.00 95.06 98 LYS A C 1
ATOM 784 O O . LYS A 1 98 ? 0.349 9.317 -8.888 1.00 95.06 98 LYS A O 1
ATOM 789 N N . MET A 1 99 ? -0.577 7.792 -10.261 1.00 96.25 99 MET A N 1
ATOM 790 C CA . MET A 1 99 ? -1.763 7.491 -9.465 1.00 96.25 99 MET A CA 1
ATOM 791 C C . MET A 1 99 ? -2.097 6.000 -9.574 1.00 96.25 99 MET A C 1
ATOM 793 O O . MET A 1 99 ? -2.367 5.511 -10.662 1.00 96.25 99 MET A O 1
ATOM 797 N N . LEU A 1 100 ? -2.183 5.271 -8.460 1.00 96.25 100 LEU A N 1
ATOM 798 C CA . LEU A 1 100 ? -2.591 3.862 -8.518 1.00 96.25 100 LEU A CA 1
ATOM 799 C C . LEU A 1 100 ? -4.103 3.750 -8.686 1.00 96.25 100 LEU A C 1
ATOM 801 O O . LEU A 1 100 ? -4.874 3.911 -7.734 1.00 96.25 100 LEU A O 1
ATOM 805 N N . GLU A 1 101 ? -4.535 3.420 -9.896 1.00 94.62 101 GLU A N 1
ATOM 806 C CA . GLU A 1 101 ? -5.950 3.299 -10.222 1.00 94.62 101 GLU A CA 1
ATOM 807 C C . GLU A 1 101 ? -6.504 1.917 -9.860 1.00 94.62 101 GLU A C 1
ATOM 809 O O . GLU A 1 101 ? -5.794 0.917 -9.725 1.00 94.62 101 GLU A O 1
ATOM 814 N N . LYS A 1 102 ? -7.833 1.811 -9.780 1.00 91.50 102 LYS A N 1
ATOM 815 C CA . LYS A 1 102 ? -8.528 0.546 -9.486 1.00 91.50 102 LYS A CA 1
ATOM 816 C C . LYS A 1 102 ? -8.116 -0.627 -10.395 1.00 91.50 102 LYS A C 1
ATOM 818 O O . LYS A 1 102 ? -8.156 -1.782 -9.958 1.00 91.50 102 LYS A O 1
ATOM 823 N N . SER A 1 103 ? -7.759 -0.345 -11.648 1.00 91.38 103 SER A N 1
ATOM 824 C CA . SER A 1 103 ? -7.230 -1.311 -12.624 1.00 91.38 103 SER A CA 1
ATOM 825 C C . SER A 1 103 ? -5.879 -1.900 -12.187 1.00 91.38 103 SER A C 1
ATOM 827 O O . SER A 1 103 ? -5.625 -3.088 -12.394 1.00 91.38 103 SER A O 1
ATOM 829 N N . GLU A 1 104 ? -5.050 -1.110 -11.511 1.00 94.75 104 GLU A N 1
ATOM 830 C CA . GLU A 1 104 ? -3.692 -1.447 -11.073 1.00 94.75 104 GLU A CA 1
ATOM 831 C C . GLU A 1 104 ? -3.665 -2.078 -9.679 1.00 94.75 104 GLU A C 1
ATOM 833 O O . GLU A 1 104 ? -2.817 -2.930 -9.398 1.00 94.75 104 GLU A O 1
ATOM 838 N N . TRP A 1 105 ? -4.679 -1.805 -8.846 1.00 92.56 105 TRP A N 1
ATOM 839 C CA . TRP A 1 105 ? -4.837 -2.429 -7.524 1.00 92.56 105 TRP A CA 1
ATOM 840 C C . TRP A 1 105 ? -4.814 -3.956 -7.585 1.00 92.56 105 TRP A C 1
ATOM 842 O O . TRP A 1 105 ? -4.458 -4.620 -6.611 1.00 92.56 105 TRP A O 1
ATOM 852 N N . LYS A 1 106 ? -5.237 -4.549 -8.708 1.00 92.88 106 LYS A N 1
ATOM 853 C CA . LYS A 1 106 ? -5.220 -6.003 -8.881 1.00 92.88 106 LYS A CA 1
ATOM 854 C C . LYS A 1 106 ? -3.807 -6.576 -8.745 1.00 92.88 106 LYS A C 1
ATOM 856 O O . LYS A 1 106 ? -3.655 -7.575 -8.050 1.00 92.88 106 LYS A O 1
ATOM 861 N N . ALA A 1 107 ? -2.798 -5.937 -9.337 1.00 93.50 107 ALA A N 1
ATOM 862 C CA . ALA A 1 107 ? -1.419 -6.420 -9.287 1.00 93.50 107 ALA A CA 1
ATOM 863 C C . ALA A 1 107 ? -0.888 -6.451 -7.847 1.00 93.50 107 ALA A C 1
ATOM 865 O O . ALA A 1 107 ? -0.338 -7.462 -7.410 1.00 93.50 107 ALA A O 1
ATOM 866 N N . PHE A 1 108 ? -1.144 -5.384 -7.089 1.00 94.31 108 PHE A N 1
ATOM 867 C CA . PHE A 1 108 ? -0.799 -5.323 -5.673 1.00 94.31 108 PHE A CA 1
ATOM 868 C C . PHE A 1 108 ? -1.516 -6.412 -4.861 1.00 94.31 108 PHE A C 1
ATOM 870 O O . PHE A 1 108 ? -0.874 -7.191 -4.157 1.00 94.31 108 PHE A O 1
ATOM 877 N N . LYS A 1 109 ? -2.846 -6.522 -5.001 1.00 93.50 109 LYS A N 1
ATOM 878 C CA . LYS A 1 109 ? -3.665 -7.497 -4.258 1.00 93.50 109 LYS A CA 1
ATOM 879 C C . LYS A 1 109 ? -3.272 -8.945 -4.534 1.00 93.50 109 LYS A C 1
ATOM 881 O O . LYS A 1 109 ? -3.346 -9.768 -3.622 1.00 93.50 109 LYS A O 1
ATOM 886 N N . ASP A 1 110 ? -2.895 -9.259 -5.769 1.00 94.50 110 ASP A N 1
ATOM 887 C CA . ASP A 1 110 ? -2.437 -10.595 -6.144 1.00 94.50 110 ASP A CA 1
ATOM 888 C C . ASP A 1 110 ? -1.066 -10.887 -5.500 1.00 94.50 110 ASP A C 1
ATOM 890 O O . ASP A 1 110 ? -0.884 -11.958 -4.917 1.00 94.50 110 ASP A O 1
ATOM 894 N N . MET A 1 111 ? -0.148 -9.910 -5.489 1.00 93.50 111 MET A N 1
ATOM 895 C CA . MET A 1 111 ? 1.170 -10.035 -4.855 1.00 93.50 111 MET A CA 1
ATOM 896 C C . MET A 1 111 ? 1.064 -10.294 -3.344 1.00 93.50 111 MET A C 1
ATOM 898 O O . MET A 1 111 ? 1.542 -11.320 -2.860 1.00 93.50 111 MET A O 1
ATOM 902 N N . VAL A 1 112 ? 0.387 -9.422 -2.592 1.00 92.50 112 VAL A N 1
ATOM 903 C CA . VAL A 1 112 ? 0.229 -9.578 -1.129 1.00 92.50 112 VAL A CA 1
ATOM 904 C C . VAL A 1 112 ? -0.715 -10.721 -0.757 1.00 92.50 112 VAL A C 1
ATOM 906 O O . VAL A 1 112 ? -0.601 -11.314 0.313 1.00 92.50 112 VAL A O 1
ATOM 909 N N . GLY A 1 113 ? -1.638 -11.075 -1.654 1.00 90.56 113 GLY A N 1
ATOM 910 C CA . GLY A 1 113 ? -2.569 -12.184 -1.475 1.00 90.56 113 GLY A CA 1
ATOM 911 C C . GLY A 1 113 ? -1.898 -13.558 -1.454 1.00 90.56 113 GLY A C 1
ATOM 912 O O . GLY A 1 113 ? -2.499 -14.502 -0.937 1.00 90.56 113 GLY A O 1
ATOM 913 N N . SER A 1 114 ? -0.675 -13.665 -1.983 1.00 91.62 114 SER A N 1
ATOM 914 C CA . SER A 1 114 ? 0.139 -14.885 -1.952 1.00 91.62 114 SER A CA 1
ATOM 915 C C . SER A 1 114 ? 0.796 -15.150 -0.589 1.00 91.62 114 SER A C 1
ATOM 917 O O . SER A 1 114 ? 1.176 -16.283 -0.299 1.00 91.62 114 SER A O 1
ATOM 919 N N . VAL A 1 115 ? 0.876 -14.138 0.281 1.00 89.75 115 VAL A N 1
ATOM 920 C CA . VAL A 1 115 ? 1.520 -14.228 1.597 1.00 89.75 115 VAL A CA 1
ATOM 921 C C . VAL A 1 115 ? 0.452 -14.394 2.673 1.00 89.75 115 VAL A C 1
ATOM 923 O O . VAL A 1 115 ? -0.373 -13.506 2.875 1.00 89.75 115 VAL A O 1
ATOM 926 N N . LYS A 1 116 ? 0.455 -15.526 3.392 1.00 84.81 116 LYS A N 1
ATOM 927 C CA . LYS A 1 116 ? -0.586 -15.854 4.389 1.00 84.81 116 LYS A CA 1
ATOM 928 C C . LYS A 1 116 ? -0.802 -14.732 5.420 1.00 84.81 116 LYS A C 1
ATOM 930 O O . LYS A 1 116 ? -1.950 -14.348 5.629 1.00 84.81 116 LYS A O 1
ATOM 935 N N . GLY A 1 117 ? 0.279 -14.182 5.983 1.00 82.38 117 GLY A N 1
ATOM 936 C CA . GLY A 1 117 ? 0.230 -13.097 6.977 1.00 82.38 117 GLY A CA 1
ATOM 93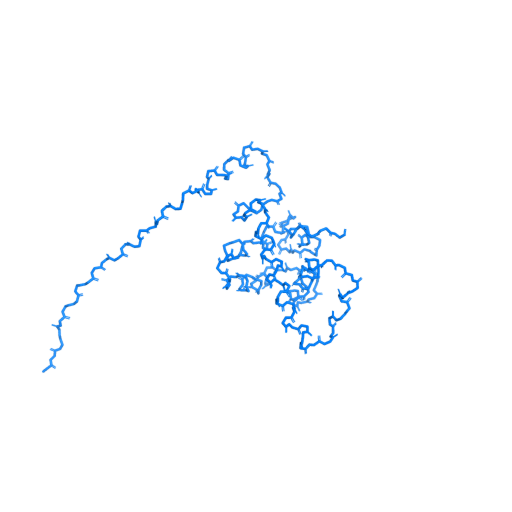7 C C . GLY A 1 117 ? -0.249 -11.752 6.420 1.00 82.38 117 GLY A C 1
ATOM 938 O O . GLY A 1 117 ? -0.906 -10.991 7.120 1.00 82.38 117 GLY A O 1
ATOM 939 N N . LEU A 1 118 ? -0.028 -11.487 5.127 1.00 87.06 118 LEU A N 1
ATOM 940 C CA . LEU A 1 118 ? -0.397 -10.209 4.510 1.00 87.06 118 LEU A CA 1
ATOM 941 C C . LEU A 1 118 ? -1.734 -10.254 3.766 1.00 87.06 118 LEU A C 1
ATOM 943 O O . LEU A 1 118 ? -2.294 -9.208 3.452 1.00 87.06 118 LEU A O 1
ATOM 947 N N . ARG A 1 119 ? -2.271 -11.442 3.470 1.00 86.44 119 ARG A N 1
ATOM 948 C CA . ARG A 1 119 ? -3.392 -11.626 2.536 1.00 86.44 119 ARG A CA 1
ATOM 949 C C . ARG A 1 119 ? -4.676 -10.902 2.943 1.00 86.44 119 ARG A C 1
ATOM 951 O O . ARG A 1 119 ? -5.313 -10.308 2.073 1.00 86.44 119 ARG A O 1
ATOM 958 N N . LYS A 1 120 ? -5.112 -11.008 4.205 1.00 81.88 120 LYS A N 1
ATOM 959 C CA . LYS A 1 120 ? -6.408 -10.453 4.663 1.00 81.88 120 LYS A CA 1
ATOM 960 C C . LYS A 1 120 ? -6.410 -8.925 4.529 1.00 81.88 120 LYS 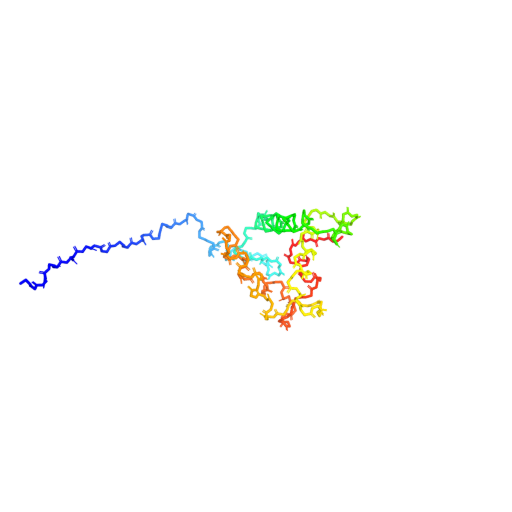A C 1
ATOM 962 O O . LYS A 1 120 ? -7.226 -8.358 3.804 1.00 81.88 120 LYS A O 1
ATOM 967 N N . CYS A 1 121 ? -5.406 -8.312 5.140 1.00 83.38 121 CYS A N 1
ATOM 968 C CA . CYS A 1 121 ? -5.125 -6.885 5.136 1.00 83.38 121 CYS A CA 1
ATOM 969 C C . CYS A 1 121 ? -4.764 -6.323 3.763 1.00 83.38 121 CYS A C 1
ATOM 971 O O . CYS A 1 121 ? -5.392 -5.390 3.265 1.00 83.38 121 CYS A O 1
ATOM 973 N N . GLY A 1 122 ? -3.791 -6.946 3.103 1.00 89.12 122 GLY A N 1
ATOM 974 C CA . GLY A 1 122 ? -3.249 -6.484 1.833 1.00 89.12 122 GLY A CA 1
ATOM 975 C C . GLY A 1 122 ? -4.294 -6.447 0.726 1.00 89.12 122 GLY A C 1
ATOM 976 O O . GLY A 1 122 ? -4.270 -5.563 -0.119 1.00 89.12 122 GLY A O 1
ATOM 977 N N . LYS A 1 123 ? -5.302 -7.327 0.750 1.00 88.81 123 LYS A N 1
ATOM 978 C CA . LYS A 1 123 ? -6.398 -7.254 -0.229 1.00 88.81 123 LYS A CA 1
ATOM 979 C C . LYS A 1 123 ? -7.272 -6.006 -0.091 1.00 88.81 123 LYS A C 1
ATOM 981 O O . LYS A 1 123 ? -7.901 -5.611 -1.076 1.00 88.81 123 LYS A O 1
ATOM 986 N N . LYS A 1 124 ? -7.337 -5.416 1.103 1.00 86.81 124 LYS A N 1
ATOM 987 C CA . LYS A 1 124 ? -8.150 -4.236 1.411 1.00 86.81 124 LYS A CA 1
ATOM 988 C C . LYS A 1 124 ? -7.334 -2.937 1.399 1.00 86.81 124 LYS A C 1
ATOM 990 O O . LYS A 1 124 ? -7.919 -1.889 1.150 1.00 86.81 124 LYS A O 1
ATOM 995 N N . LEU A 1 125 ? -6.011 -3.021 1.569 1.00 88.56 125 LEU A N 1
ATOM 996 C CA . LEU A 1 125 ? -5.095 -1.880 1.689 1.00 88.56 125 LEU A CA 1
ATOM 997 C C . LEU A 1 125 ? -5.302 -0.759 0.654 1.00 88.56 125 LEU A C 1
ATOM 999 O O . LEU A 1 125 ? -5.430 0.377 1.093 1.00 88.56 125 LEU A O 1
ATOM 1003 N N . PRO A 1 126 ? -5.444 -1.010 -0.668 1.00 90.81 126 PRO A N 1
ATOM 1004 C CA . PRO A 1 126 ? -5.606 0.085 -1.632 1.00 90.81 126 PRO A CA 1
ATOM 1005 C C . PRO A 1 126 ? -6.817 0.974 -1.328 1.00 90.81 126 PRO A C 1
ATOM 1007 O O . PRO A 1 126 ? -6.769 2.187 -1.462 1.00 90.81 126 PRO A O 1
ATOM 1010 N N . ARG A 1 127 ? -7.901 0.365 -0.839 1.00 88.25 127 ARG A N 1
ATOM 1011 C CA . ARG A 1 127 ? -9.118 1.089 -0.469 1.00 88.25 127 ARG A CA 1
ATOM 1012 C C . ARG A 1 127 ? -8.981 1.860 0.843 1.00 88.25 127 ARG A C 1
ATOM 1014 O O . ARG A 1 127 ? -9.787 2.744 1.094 1.00 88.25 127 ARG A O 1
ATOM 1021 N N . TYR A 1 128 ? -8.032 1.478 1.692 1.00 84.81 128 TYR A N 1
ATOM 1022 C CA . TYR A 1 128 ? -7.724 2.209 2.916 1.00 84.81 128 TYR A CA 1
ATOM 1023 C C . TYR A 1 128 ? -6.768 3.368 2.662 1.00 84.81 128 TYR A C 1
ATOM 1025 O O . TYR A 1 128 ? -6.905 4.391 3.317 1.00 84.81 128 TYR A O 1
ATOM 1033 N N . CYS A 1 129 ? -5.841 3.218 1.713 1.00 86.88 129 CYS A N 1
ATOM 1034 C CA . CYS A 1 129 ? -4.934 4.299 1.347 1.00 86.88 129 CYS A CA 1
ATOM 1035 C C . CYS A 1 129 ? -5.634 5.414 0.551 1.00 86.88 129 CYS A C 1
ATOM 1037 O O . CYS A 1 129 ? -5.252 6.566 0.701 1.00 86.88 129 CYS A O 1
ATOM 1039 N N . ASP A 1 130 ? -6.672 5.091 -0.233 1.00 88.75 130 ASP A N 1
ATOM 1040 C CA . ASP A 1 130 ? -7.567 6.047 -0.918 1.00 88.75 130 ASP A CA 1
ATOM 1041 C C . ASP A 1 130 ? -8.379 6.874 0.106 1.00 88.75 130 ASP A C 1
ATOM 1043 O O . ASP A 1 130 ? -9.519 6.544 0.463 1.00 88.75 130 ASP A O 1
ATOM 1047 N N . SER A 1 131 ? -7.747 7.918 0.647 1.00 85.62 131 SER A N 1
ATOM 1048 C CA . SER A 1 131 ? -8.233 8.684 1.801 1.00 85.62 131 SER A CA 1
ATOM 1049 C C . SER A 1 131 ? -9.253 9.732 1.377 1.00 85.62 131 SER A C 1
ATOM 1051 O O . SER A 1 131 ? -10.253 9.960 2.069 1.00 85.62 131 SER A O 1
ATOM 1053 N N . ASN A 1 132 ? -9.030 10.343 0.212 1.00 86.06 132 ASN A N 1
ATOM 1054 C CA . ASN A 1 132 ? -9.948 11.309 -0.385 1.00 86.06 132 ASN A CA 1
ATOM 1055 C C . ASN A 1 132 ? -11.133 10.638 -1.127 1.00 86.06 132 ASN A C 1
ATOM 1057 O O . ASN A 1 132 ? -12.100 11.324 -1.470 1.00 86.06 132 ASN A O 1
ATOM 1061 N N . LYS A 1 133 ? -11.111 9.303 -1.290 1.00 89.06 133 LYS A N 1
ATOM 1062 C CA . LYS A 1 133 ? -12.157 8.466 -1.908 1.00 89.06 133 LYS A CA 1
ATOM 1063 C C . LYS A 1 133 ? -12.374 8.747 -3.396 1.00 89.06 133 LYS A C 1
ATOM 1065 O O . LYS A 1 133 ? -13.484 8.531 -3.905 1.00 89.06 133 LYS A O 1
ATOM 1070 N N . ASP A 1 134 ? -11.343 9.202 -4.101 1.00 92.56 134 ASP A N 1
ATOM 1071 C CA . ASP A 1 134 ? -11.385 9.467 -5.541 1.00 92.56 134 ASP A CA 1
ATOM 1072 C C . ASP A 1 134 ? -11.151 8.205 -6.401 1.00 92.56 134 ASP A C 1
ATOM 1074 O O . ASP A 1 134 ? -11.344 8.239 -7.620 1.00 92.56 134 ASP A O 1
ATOM 1078 N N . ARG A 1 135 ? -10.889 7.051 -5.760 1.00 91.44 135 ARG A N 1
ATOM 1079 C CA . ARG A 1 135 ? -10.600 5.739 -6.384 1.00 91.44 135 ARG A CA 1
ATOM 1080 C C . ARG A 1 135 ? -9.243 5.671 -7.075 1.00 91.44 135 ARG A C 1
ATOM 1082 O O . ARG A 1 135 ? -9.006 4.748 -7.869 1.00 91.44 135 ARG A O 1
ATOM 1089 N N . GLN A 1 136 ? -8.380 6.614 -6.764 1.00 95.00 136 GLN A N 1
ATOM 1090 C CA . GLN A 1 136 ? -6.985 6.657 -7.125 1.00 95.00 136 GLN A CA 1
ATOM 1091 C C . GLN A 1 136 ? -6.180 6.741 -5.821 1.00 95.00 136 GLN A C 1
ATOM 1093 O O . GLN A 1 136 ? -6.714 7.012 -4.754 1.00 95.00 136 GLN A O 1
ATOM 1098 N N . ILE A 1 137 ? -4.903 6.377 -5.872 1.00 94.69 137 ILE A N 1
ATOM 1099 C CA . ILE A 1 137 ? -4.014 6.526 -4.718 1.00 94.69 137 ILE A CA 1
ATOM 1100 C C . ILE A 1 137 ? -2.815 7.306 -5.213 1.00 94.69 137 ILE A C 1
ATOM 1102 O O . ILE A 1 137 ? -2.049 6.816 -6.049 1.00 94.69 137 ILE A O 1
ATOM 1106 N N . SER A 1 138 ? -2.681 8.528 -4.724 1.00 95.88 138 SER A N 1
ATOM 1107 C CA . SER A 1 138 ? -1.507 9.355 -4.972 1.00 95.88 138 SER A CA 1
ATOM 1108 C C . SER A 1 138 ? -0.277 8.807 -4.242 1.00 95.88 138 SER A C 1
ATOM 1110 O O . SER A 1 138 ? -0.381 8.020 -3.300 1.00 95.88 138 SER A O 1
ATOM 1112 N N . MET A 1 139 ? 0.919 9.244 -4.650 1.00 94.00 139 MET A N 1
ATOM 1113 C CA . MET A 1 139 ? 2.152 8.888 -3.934 1.00 94.00 139 MET A CA 1
ATOM 1114 C C . MET A 1 139 ? 2.080 9.295 -2.454 1.00 94.00 139 MET A C 1
ATOM 1116 O O . MET A 1 139 ? 2.484 8.529 -1.587 1.00 94.00 139 MET A O 1
ATOM 1120 N N . THR A 1 140 ? 1.531 10.474 -2.158 1.00 92.56 140 THR A N 1
ATOM 1121 C CA . THR A 1 140 ? 1.378 10.970 -0.784 1.00 92.56 140 THR A CA 1
ATOM 1122 C C . THR A 1 140 ? 0.479 10.056 0.041 1.00 92.56 140 THR A C 1
ATOM 1124 O O . THR A 1 140 ? 0.907 9.574 1.085 1.00 92.56 140 THR A O 1
ATOM 1127 N N . GLU A 1 141 ? -0.712 9.725 -0.466 1.00 92.06 141 GLU A N 1
ATOM 1128 C CA . GLU A 1 141 ? -1.628 8.794 0.202 1.00 92.06 141 GLU A CA 1
ATOM 1129 C C . GLU A 1 141 ? -0.997 7.421 0.428 1.00 92.06 141 GLU A C 1
ATOM 1131 O O . GLU A 1 141 ? -1.197 6.802 1.469 1.00 92.06 141 GLU A O 1
ATOM 1136 N N . TRP A 1 142 ? -0.207 6.939 -0.532 1.00 92.56 142 TRP A N 1
ATOM 1137 C CA . TRP A 1 142 ? 0.498 5.670 -0.408 1.00 92.56 142 TRP A CA 1
ATOM 1138 C C . TRP A 1 142 ? 1.546 5.686 0.712 1.00 92.56 142 TRP A C 1
ATOM 1140 O O . TRP A 1 142 ? 1.566 4.777 1.544 1.00 92.56 142 TRP A O 1
ATOM 1150 N N . LEU A 1 143 ? 2.399 6.713 0.758 1.00 90.25 143 LEU A N 1
ATOM 1151 C CA . LEU A 1 143 ? 3.452 6.836 1.770 1.00 90.25 143 LEU A CA 1
ATOM 1152 C C . LEU A 1 143 ? 2.866 7.048 3.173 1.00 90.25 143 LEU A C 1
ATOM 1154 O O . LEU A 1 143 ? 3.246 6.339 4.108 1.00 90.25 143 LEU A O 1
ATOM 1158 N N . GLU A 1 144 ? 1.880 7.936 3.307 1.00 86.75 144 GLU A N 1
ATOM 1159 C CA . GLU A 1 144 ? 1.180 8.185 4.572 1.00 86.75 144 GLU A CA 1
ATOM 1160 C C . GLU A 1 144 ? 0.465 6.922 5.075 1.00 86.75 144 GLU A C 1
ATOM 1162 O O . GLU A 1 144 ? 0.602 6.553 6.242 1.00 86.75 144 GLU A O 1
ATOM 1167 N N . CYS A 1 145 ? -0.222 6.194 4.186 1.00 86.50 145 CYS A N 1
ATOM 1168 C CA . CYS A 1 145 ? -0.908 4.938 4.509 1.00 86.50 145 CYS A CA 1
ATOM 1169 C C . CYS A 1 145 ? 0.050 3.848 5.010 1.00 86.50 145 CYS A C 1
ATOM 1171 O O . CYS A 1 145 ? -0.293 3.051 5.887 1.00 86.50 145 CYS A O 1
ATOM 1173 N N . LEU A 1 146 ? 1.272 3.802 4.476 1.00 87.56 146 LEU A N 1
ATOM 1174 C CA . LEU A 1 146 ? 2.312 2.870 4.915 1.00 87.56 146 LEU A CA 1
ATOM 1175 C C . LEU A 1 146 ? 3.095 3.365 6.138 1.00 87.56 146 LEU A C 1
ATOM 1177 O O . LEU A 1 146 ? 4.010 2.673 6.584 1.00 87.56 146 LEU A O 1
ATOM 1181 N N . ASN A 1 147 ? 2.709 4.511 6.707 1.00 83.44 147 ASN A N 1
ATOM 1182 C CA . ASN A 1 147 ? 3.404 5.188 7.797 1.00 83.44 147 ASN A CA 1
ATOM 1183 C C . ASN A 1 147 ? 4.890 5.436 7.485 1.00 83.44 147 ASN A C 1
ATOM 1185 O O . ASN A 1 147 ? 5.764 5.299 8.341 1.00 83.44 147 ASN A O 1
ATOM 1189 N N . VAL A 1 148 ? 5.164 5.776 6.227 1.00 80.19 148 VAL A N 1
ATOM 1190 C CA . VAL A 1 148 ? 6.474 6.196 5.752 1.00 80.19 148 VAL A CA 1
ATOM 1191 C C . VAL A 1 148 ? 6.452 7.715 5.679 1.00 80.19 148 VAL A C 1
ATOM 1193 O O . VAL A 1 148 ? 5.864 8.297 4.771 1.00 80.19 148 VAL A O 1
ATOM 1196 N N . GLN A 1 149 ? 7.057 8.352 6.675 1.00 60.88 149 GLN A N 1
ATOM 1197 C CA . GLN A 1 149 ? 7.271 9.796 6.678 1.00 60.88 149 GLN A CA 1
ATOM 1198 C C . GLN A 1 149 ? 8.589 10.096 5.955 1.00 60.88 149 GLN A C 1
ATOM 1200 O O . GLN A 1 149 ? 9.560 9.357 6.125 1.00 60.88 149 GLN A O 1
ATOM 1205 N N . GLN A 1 150 ? 8.573 11.145 5.135 1.00 48.56 150 GLN A N 1
ATOM 1206 C CA . GLN A 1 150 ? 9.719 11.660 4.382 1.00 48.56 150 GLN A CA 1
ATOM 1207 C C . GLN A 1 150 ? 10.642 12.491 5.283 1.00 48.56 150 GLN A C 1
ATOM 1209 O O . GLN A 1 150 ? 10.107 13.176 6.187 1.00 48.56 150 GLN A O 1
#